Protein AF-A0A060BUV6-F1 (afdb_monomer)

Solvent-accessible surface area (backbone atoms only — not comparable to full-atom values): 4796 Å² total; per-residue (Å²): 108,71,52,47,77,74,67,74,34,68,64,64,47,46,72,76,42,60,27,38,48,95,94,38,84,32,68,66,57,33,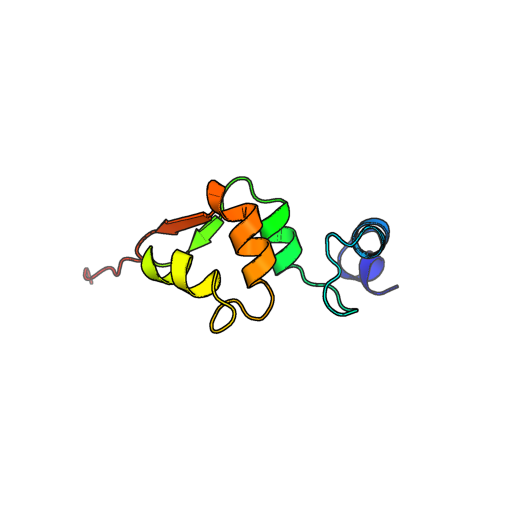50,64,72,70,46,85,63,44,78,34,68,22,55,67,53,47,56,44,33,43,30,78,91,61,19,82,81,42,11,67,60,44,55,72,46,43,92,36,50,41,37,48,71,73,82,82,86,87,81,129

Organism: NCBI:txid83427

Structure (mmCIF, N/CA/C/O backbone):
data_AF-A0A060BUV6-F1
#
_entry.id   AF-A0A060BUV6-F1
#
loop_
_atom_site.group_PDB
_atom_site.id
_atom_site.type_symbol
_atom_site.label_atom_id
_atom_site.label_alt_id
_atom_site.label_comp_id
_atom_site.label_asym_id
_atom_site.label_entity_id
_atom_site.label_seq_id
_atom_site.pdbx_PDB_ins_code
_atom_site.Cartn_x
_atom_site.Cartn_y
_atom_site.Cartn_z
_atom_site.occupancy
_atom_site.B_iso_or_equiv
_atom_site.auth_seq_id
_atom_site.auth_comp_id
_atom_site.auth_asym_id
_atom_site.auth_atom_id
_atom_site.pdbx_PDB_model_num
ATOM 1 N N . ASN A 1 1 ? 19.875 -13.120 -15.749 1.00 71.12 1 ASN A N 1
ATOM 2 C CA . ASN A 1 1 ? 19.320 -11.802 -15.353 1.00 71.12 1 ASN A CA 1
ATOM 3 C C . ASN A 1 1 ? 18.712 -11.990 -13.965 1.00 71.12 1 ASN A C 1
ATOM 5 O O . ASN A 1 1 ? 18.035 -12.988 -13.779 1.00 71.12 1 ASN A O 1
ATOM 9 N N . VAL A 1 2 ? 18.960 -11.113 -12.981 1.00 80.19 2 VAL A N 1
ATOM 10 C CA . VAL A 1 2 ? 18.678 -11.416 -11.549 1.00 80.19 2 VAL A CA 1
ATOM 11 C C . VAL A 1 2 ? 17.209 -11.784 -11.281 1.00 80.19 2 VAL A C 1
ATOM 13 O O . VAL A 1 2 ? 16.938 -12.634 -10.444 1.00 80.19 2 VAL A O 1
ATOM 16 N N . LEU A 1 3 ? 16.260 -11.185 -12.005 1.00 80.81 3 LEU A N 1
ATOM 17 C CA . LEU A 1 3 ? 14.822 -11.410 -11.807 1.00 80.81 3 LEU A CA 1
ATOM 18 C C . LEU A 1 3 ? 14.368 -12.862 -12.096 1.00 80.81 3 LEU A C 1
ATOM 20 O O . LEU A 1 3 ? 13.843 -13.494 -11.175 1.00 80.81 3 LEU A O 1
ATOM 24 N N . PRO A 1 4 ? 14.604 -13.429 -13.296 1.00 85.50 4 PRO A N 1
ATOM 25 C CA . PRO A 1 4 ? 14.330 -14.843 -13.551 1.00 85.50 4 PRO A CA 1
ATOM 26 C C . PRO A 1 4 ? 15.170 -15.792 -12.692 1.00 85.50 4 PRO A C 1
ATOM 28 O O . PRO A 1 4 ? 14.631 -16.748 -12.140 1.00 85.50 4 PRO A O 1
ATOM 31 N N . ASP A 1 5 ? 16.469 -15.512 -12.551 1.00 85.19 5 ASP A N 1
ATOM 32 C CA . ASP A 1 5 ? 17.423 -16.465 -11.969 1.00 85.19 5 ASP A CA 1
ATOM 33 C C . ASP A 1 5 ? 17.250 -16.617 -10.448 1.00 85.19 5 ASP A C 1
ATOM 35 O O . ASP A 1 5 ? 17.461 -17.700 -9.908 1.00 85.19 5 ASP A O 1
ATOM 39 N N . LEU A 1 6 ? 16.868 -15.540 -9.749 1.00 84.75 6 LEU A N 1
ATOM 40 C CA . LEU A 1 6 ? 16.735 -15.524 -8.287 1.00 84.75 6 LEU A CA 1
ATOM 41 C C . LEU A 1 6 ? 15.280 -15.623 -7.815 1.00 84.75 6 LEU A C 1
ATOM 43 O O . LEU A 1 6 ? 15.014 -16.243 -6.789 1.00 84.75 6 LEU A O 1
ATOM 47 N N . PHE A 1 7 ? 14.343 -15.003 -8.538 1.00 83.81 7 PHE A N 1
ATOM 48 C CA . PHE A 1 7 ? 12.950 -14.870 -8.097 1.00 83.81 7 PHE A CA 1
ATOM 49 C C . PHE A 1 7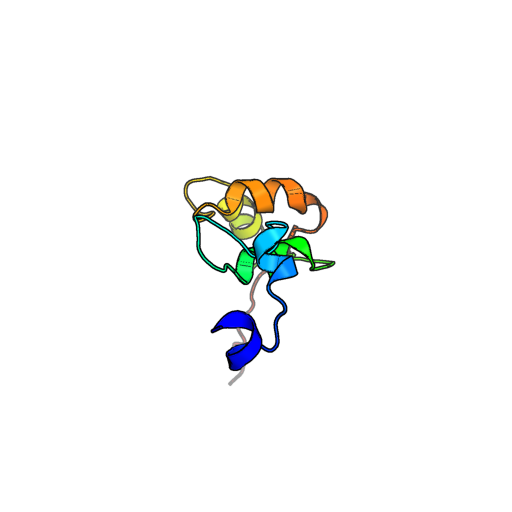 ? 11.955 -15.658 -8.956 1.00 83.81 7 PHE A C 1
ATOM 51 O O . PHE A 1 7 ? 10.755 -15.592 -8.693 1.00 83.81 7 PHE A O 1
ATOM 58 N N . GLY A 1 8 ? 12.416 -16.376 -9.991 1.00 84.25 8 GLY A N 1
ATOM 59 C CA . GLY A 1 8 ? 11.537 -17.099 -10.917 1.00 84.25 8 GLY A CA 1
ATOM 60 C C . GLY A 1 8 ? 10.550 -16.182 -11.645 1.00 84.25 8 GLY A C 1
ATOM 61 O O . GLY A 1 8 ? 9.488 -16.626 -12.076 1.00 84.25 8 GLY A O 1
ATOM 62 N N . MET A 1 9 ? 10.871 -14.888 -11.732 1.00 83.75 9 MET A N 1
ATOM 63 C CA . MET A 1 9 ? 9.972 -13.853 -12.221 1.00 83.75 9 MET A CA 1
ATOM 64 C C . MET A 1 9 ? 10.394 -13.390 -13.611 1.00 83.75 9 MET A C 1
ATOM 66 O O . MET A 1 9 ? 11.521 -12.939 -13.813 1.00 83.75 9 MET A O 1
ATOM 70 N N . ASP A 1 10 ? 9.461 -13.455 -14.554 1.00 84.25 10 ASP A N 1
ATOM 71 C CA . ASP A 1 10 ? 9.654 -12.940 -15.906 1.00 84.25 10 ASP A CA 1
ATOM 72 C C . ASP A 1 10 ? 9.820 -11.405 -15.920 1.00 84.25 10 ASP A C 1
ATOM 74 O O . ASP A 1 10 ? 9.201 -10.686 -15.126 1.00 84.25 10 ASP A O 1
ATOM 78 N N . THR A 1 11 ? 10.643 -10.888 -16.838 1.00 85.75 11 THR A N 1
ATOM 79 C CA . THR A 1 11 ? 10.959 -9.452 -16.937 1.00 85.75 11 THR A CA 1
ATOM 80 C C . THR A 1 11 ? 9.764 -8.622 -17.387 1.00 85.75 11 THR A C 1
ATOM 82 O O . THR A 1 11 ? 9.682 -7.448 -17.033 1.00 85.75 11 THR A O 1
ATOM 85 N N . ASN A 1 12 ? 8.777 -9.240 -18.040 1.00 88.12 12 ASN A N 1
ATOM 86 C CA . ASN A 1 12 ? 7.551 -8.580 -18.490 1.00 88.12 12 ASN A CA 1
ATOM 87 C C . ASN A 1 12 ? 6.852 -7.768 -17.385 1.00 88.12 12 ASN A C 1
ATOM 89 O O . ASN A 1 12 ? 6.361 -6.674 -17.640 1.00 88.12 12 ASN A O 1
ATOM 93 N N . ARG A 1 13 ? 6.865 -8.251 -16.136 1.00 85.94 13 ARG A N 1
ATOM 94 C CA . ARG A 1 13 ? 6.233 -7.569 -14.986 1.00 85.94 13 ARG A CA 1
ATOM 95 C C . ARG A 1 13 ? 7.021 -6.370 -14.465 1.00 85.94 13 ARG A C 1
ATOM 97 O O . ARG A 1 13 ? 6.498 -5.527 -13.731 1.00 85.94 13 ARG A O 1
ATOM 104 N N . TYR A 1 14 ? 8.315 -6.339 -14.757 1.00 88.62 14 TYR A N 1
ATOM 105 C CA . TYR A 1 14 ? 9.150 -5.171 -14.525 1.00 88.62 14 TYR A CA 1
ATOM 106 C C . TYR A 1 14 ? 8.928 -4.145 -15.642 1.00 88.62 14 TYR A C 1
ATOM 108 O O . TYR A 1 14 ? 8.769 -2.953 -15.368 1.00 88.62 14 TYR A O 1
ATOM 116 N N . ASP A 1 15 ? 8.845 -4.618 -16.884 1.00 89.00 15 ASP A N 1
ATOM 117 C CA . ASP A 1 15 ? 8.707 -3.784 -18.076 1.00 89.00 15 ASP A CA 1
ATOM 118 C C . ASP A 1 15 ? 7.327 -3.115 -18.178 1.00 89.00 15 ASP A C 1
ATOM 120 O O . ASP A 1 15 ? 7.255 -1.916 -18.462 1.00 89.00 15 ASP A O 1
ATOM 124 N N . ASP A 1 16 ? 6.247 -3.830 -17.835 1.00 88.75 16 ASP A N 1
ATOM 125 C CA . ASP A 1 16 ? 4.874 -3.295 -17.766 1.00 88.75 16 ASP A CA 1
ATOM 126 C C . ASP A 1 16 ? 4.664 -2.293 -16.613 1.00 88.75 16 ASP A C 1
ATOM 128 O O . ASP A 1 16 ? 3.639 -1.617 -16.519 1.00 88.75 16 ASP A O 1
ATOM 132 N N . GLY A 1 17 ? 5.668 -2.151 -15.744 1.00 87.75 17 GLY A N 1
ATOM 133 C CA . GLY A 1 17 ? 5.668 -1.209 -14.640 1.00 87.75 17 GLY A CA 1
ATOM 134 C C . GLY A 1 17 ? 5.022 -1.732 -13.362 1.00 87.75 17 GLY A C 1
ATOM 135 O O . GLY A 1 17 ? 5.065 -1.021 -12.360 1.00 87.75 17 GLY A O 1
ATOM 136 N N . THR A 1 18 ? 4.475 -2.946 -13.329 1.00 88.00 18 THR A N 1
ATOM 137 C CA . THR A 1 18 ? 3.761 -3.476 -12.161 1.00 88.00 18 THR A CA 1
ATOM 138 C C . THR A 1 18 ? 4.670 -3.565 -10.943 1.00 88.00 18 THR A C 1
ATOM 140 O O . THR A 1 18 ? 4.355 -3.000 -9.894 1.00 88.00 18 THR A O 1
ATOM 143 N N . VAL A 1 19 ? 5.838 -4.202 -11.088 1.00 91.75 19 VAL A N 1
ATOM 144 C CA . VAL A 1 19 ? 6.813 -4.323 -9.988 1.00 91.75 19 VAL A CA 1
ATOM 145 C C . VAL A 1 19 ? 7.903 -3.264 -10.032 1.00 91.75 19 VAL A C 1
ATOM 147 O O . VAL A 1 19 ? 8.686 -3.157 -9.094 1.00 91.75 19 VAL A O 1
ATOM 150 N N . ARG A 1 20 ? 7.964 -2.457 -11.095 1.00 92.00 20 ARG A N 1
ATOM 151 C CA . ARG A 1 20 ? 8.960 -1.391 -11.217 1.00 92.00 20 ARG A CA 1
ATOM 152 C C . ARG A 1 20 ? 8.543 -0.155 -10.428 1.00 92.00 20 ARG A C 1
ATOM 154 O O . ARG A 1 20 ? 7.427 0.356 -10.557 1.00 92.00 20 ARG A O 1
ATOM 161 N N . PHE A 1 21 ? 9.471 0.362 -9.639 1.00 93.25 21 PHE A N 1
ATOM 162 C CA . PHE A 1 21 ? 9.321 1.606 -8.898 1.00 93.25 21 PHE A CA 1
ATOM 163 C C . PHE A 1 21 ? 10.687 2.285 -8.788 1.00 93.25 21 PHE A C 1
ATOM 165 O O . PHE A 1 21 ? 11.638 1.676 -8.309 1.00 93.25 21 PHE A O 1
ATOM 172 N N . ASN A 1 22 ? 10.800 3.525 -9.275 1.00 91.06 22 ASN A N 1
ATOM 173 C CA . ASN A 1 22 ? 12.047 4.305 -9.282 1.00 91.06 22 ASN A CA 1
ATOM 174 C C . ASN A 1 22 ? 13.265 3.558 -9.866 1.00 91.06 22 ASN A C 1
ATOM 176 O O . ASN A 1 22 ? 14.362 3.622 -9.321 1.00 91.06 22 ASN A O 1
ATOM 180 N N . GLY A 1 23 ? 13.070 2.824 -10.968 1.00 90.06 23 GLY A N 1
ATOM 181 C CA . GLY A 1 23 ? 14.148 2.081 -11.638 1.00 90.06 23 GLY A CA 1
ATOM 182 C C . GLY A 1 23 ? 14.613 0.815 -10.908 1.00 90.06 23 GLY A C 1
ATOM 183 O O . GLY A 1 23 ? 15.624 0.238 -11.295 1.00 90.06 23 GLY A O 1
ATOM 184 N N . ALA A 1 24 ? 13.883 0.378 -9.879 1.00 90.88 24 ALA A N 1
ATOM 185 C CA . ALA A 1 24 ? 14.146 -0.845 -9.133 1.00 90.88 24 ALA A CA 1
ATOM 186 C C . ALA A 1 24 ? 12.890 -1.722 -9.025 1.00 90.88 24 ALA A C 1
ATOM 188 O O . ALA A 1 24 ? 11.773 -1.300 -9.337 1.00 90.88 24 ALA A O 1
ATOM 189 N N . VAL A 1 25 ? 13.085 -2.964 -8.585 1.00 91.88 25 VAL A N 1
ATOM 190 C CA . VAL A 1 25 ? 11.998 -3.896 -8.264 1.00 91.88 25 VAL A CA 1
ATOM 191 C C . VAL A 1 25 ? 11.456 -3.561 -6.877 1.00 91.88 25 VAL A C 1
ATOM 193 O O . VAL A 1 25 ? 12.216 -3.435 -5.920 1.00 91.88 25 VAL A O 1
ATOM 196 N N . ASN A 1 26 ? 10.137 -3.442 -6.757 1.00 94.69 26 ASN A N 1
ATOM 197 C CA . ASN A 1 26 ? 9.434 -3.186 -5.509 1.00 94.69 26 ASN A CA 1
ATOM 198 C C . ASN A 1 26 ? 8.301 -4.205 -5.330 1.00 94.69 26 ASN A C 1
ATOM 200 O O . ASN A 1 26 ? 7.206 -4.068 -5.882 1.00 94.69 26 ASN A O 1
ATOM 204 N N . PHE A 1 27 ? 8.571 -5.231 -4.524 1.00 93.12 27 PHE A N 1
ATOM 205 C CA . PHE A 1 27 ? 7.602 -6.284 -4.224 1.00 93.12 27 PHE A CA 1
ATOM 206 C C . PHE A 1 27 ? 6.429 -5.800 -3.367 1.00 93.12 27 PHE A C 1
ATOM 208 O O . PHE A 1 27 ? 5.333 -6.331 -3.504 1.00 93.12 27 PHE A O 1
ATOM 215 N N . MET A 1 28 ? 6.615 -4.768 -2.536 1.00 95.81 28 MET A N 1
ATOM 216 C CA . MET A 1 28 ? 5.519 -4.202 -1.745 1.00 95.81 28 MET A CA 1
ATOM 217 C C . MET A 1 28 ? 4.473 -3.551 -2.654 1.00 95.81 28 MET A C 1
ATOM 219 O O . MET A 1 28 ? 3.283 -3.813 -2.507 1.00 95.81 28 MET A O 1
ATOM 223 N N . LYS A 1 29 ? 4.908 -2.772 -3.654 1.00 96.06 29 LYS A N 1
ATOM 224 C CA . LYS A 1 29 ? 4.019 -2.227 -4.692 1.00 96.06 29 LYS A CA 1
ATOM 225 C C . LYS A 1 29 ? 3.251 -3.346 -5.397 1.00 96.06 29 LYS A C 1
ATOM 227 O O . LYS A 1 29 ? 2.040 -3.240 -5.562 1.00 96.06 29 LYS A O 1
ATOM 232 N N . ALA A 1 30 ? 3.950 -4.411 -5.788 1.00 94.56 30 ALA A N 1
ATOM 233 C CA . ALA A 1 30 ? 3.332 -5.565 -6.431 1.00 94.56 30 ALA A CA 1
ATOM 234 C C . ALA A 1 30 ? 2.260 -6.206 -5.533 1.00 94.56 30 ALA A C 1
ATOM 236 O O . ALA A 1 30 ? 1.141 -6.430 -5.983 1.00 94.56 30 ALA A O 1
ATOM 237 N N . GLY A 1 31 ? 2.578 -6.437 -4.255 1.00 95.50 31 GLY A N 1
ATOM 238 C CA . GLY A 1 31 ? 1.643 -6.976 -3.269 1.00 95.50 31 GLY A CA 1
ATOM 239 C C . GLY A 1 31 ? 0.413 -6.089 -3.081 1.00 95.50 31 GLY A C 1
ATOM 240 O O . GLY A 1 31 ? -0.706 -6.590 -3.094 1.00 95.50 31 GLY A O 1
ATOM 241 N N . ILE A 1 32 ? 0.602 -4.769 -2.999 1.00 97.06 32 ILE A N 1
ATOM 242 C CA . ILE A 1 32 ? -0.500 -3.801 -2.930 1.00 97.06 32 ILE A CA 1
ATOM 243 C C . ILE A 1 32 ? -1.389 -3.902 -4.173 1.00 97.06 32 ILE A C 1
ATOM 245 O O . ILE A 1 32 ? -2.603 -3.938 -4.033 1.00 97.06 32 ILE A O 1
ATOM 249 N N . LEU A 1 33 ? -0.826 -3.977 -5.381 1.00 95.50 33 LEU A N 1
ATOM 250 C CA . LEU A 1 33 ? -1.618 -4.030 -6.615 1.00 95.50 33 LEU A CA 1
ATOM 251 C C . LEU A 1 33 ? -2.391 -5.348 -6.763 1.00 95.50 33 LEU A C 1
ATOM 253 O O . LEU A 1 33 ? -3.567 -5.315 -7.110 1.00 95.50 33 LEU A O 1
ATOM 257 N N . TYR A 1 34 ? -1.776 -6.489 -6.446 1.00 94.75 34 TYR A N 1
ATOM 258 C CA . TYR A 1 34 ? -2.380 -7.806 -6.682 1.00 94.75 34 TYR A CA 1
ATOM 259 C C . TYR A 1 34 ? -3.257 -8.341 -5.548 1.00 94.75 34 TYR A C 1
ATOM 261 O O . TYR A 1 34 ? -4.059 -9.235 -5.795 1.00 94.75 34 TYR A O 1
ATOM 269 N N . ALA A 1 35 ? -3.115 -7.848 -4.316 1.00 97.19 35 ALA A N 1
ATOM 270 C CA . ALA A 1 35 ? -3.917 -8.352 -3.207 1.00 97.19 35 ALA A CA 1
ATOM 271 C C . ALA A 1 35 ? -5.411 -8.037 -3.390 1.00 97.19 35 ALA A C 1
ATOM 273 O O . ALA A 1 35 ? -5.766 -6.945 -3.838 1.00 97.19 35 ALA A O 1
ATOM 274 N N . ASP A 1 36 ? -6.281 -8.949 -2.950 1.00 98.12 36 ASP A N 1
ATOM 275 C CA . ASP A 1 36 ? -7.726 -8.697 -2.835 1.00 98.12 36 ASP A CA 1
ATOM 276 C C . ASP A 1 36 ? -8.052 -7.784 -1.643 1.00 98.12 36 ASP A C 1
ATOM 278 O O . ASP A 1 36 ? -9.018 -7.019 -1.667 1.00 98.12 36 ASP A O 1
ATOM 282 N N . ARG A 1 37 ? -7.243 -7.869 -0.578 1.00 98.06 37 ARG A N 1
ATOM 283 C CA . ARG A 1 37 ? -7.348 -7.087 0.662 1.00 98.06 37 ARG A CA 1
ATOM 284 C C . ARG A 1 37 ? -5.970 -6.745 1.205 1.00 98.06 37 ARG A C 1
ATOM 286 O O . ARG A 1 37 ? -5.062 -7.570 1.169 1.00 98.06 37 ARG A O 1
ATOM 293 N N . ILE A 1 38 ? -5.839 -5.542 1.752 1.00 98.19 38 ILE A N 1
ATOM 294 C CA . ILE A 1 38 ? -4.622 -5.049 2.394 1.00 98.19 38 ILE A CA 1
ATOM 295 C C . ILE A 1 38 ? -4.970 -4.721 3.841 1.00 98.19 38 ILE A C 1
ATOM 297 O O . ILE A 1 38 ? -5.816 -3.864 4.090 1.00 98.19 38 ILE A O 1
ATOM 301 N N . ASN A 1 39 ? -4.302 -5.383 4.783 1.00 97.31 39 ASN A N 1
ATOM 302 C CA . ASN A 1 39 ? -4.502 -5.155 6.209 1.00 97.31 39 ASN A CA 1
ATOM 303 C C . ASN A 1 39 ? -3.280 -4.476 6.824 1.00 97.31 39 ASN A C 1
ATOM 305 O O . ASN A 1 39 ? -2.142 -4.830 6.517 1.00 97.31 39 ASN A O 1
ATOM 309 N N . THR A 1 40 ? -3.522 -3.525 7.716 1.00 96.62 40 THR A N 1
ATOM 310 C CA . THR A 1 40 ? -2.488 -2.846 8.499 1.00 96.62 40 THR A CA 1
ATOM 311 C C . THR A 1 40 ? -2.748 -3.018 9.994 1.00 96.62 40 THR A C 1
ATOM 313 O O . THR A 1 40 ? -3.823 -3.458 10.387 1.00 96.62 40 THR A O 1
ATOM 316 N N . VAL A 1 41 ? -1.772 -2.675 10.835 1.00 95.94 41 VAL A N 1
ATOM 317 C CA . VAL A 1 41 ? -1.807 -2.927 12.291 1.00 95.94 41 VAL A CA 1
ATOM 318 C C . VAL A 1 41 ? -2.763 -2.030 13.086 1.00 95.94 41 VAL A C 1
ATOM 320 O O . VAL A 1 41 ? -2.956 -2.232 14.287 1.00 95.94 41 VAL A O 1
ATOM 323 N N . SER A 1 42 ? -3.337 -1.006 12.452 1.00 97.06 42 SER A N 1
ATOM 324 C CA . SER A 1 42 ? -4.355 -0.156 13.064 1.00 97.06 42 SER A CA 1
ATOM 325 C C . SER A 1 42 ? -5.126 0.644 12.007 1.00 97.06 42 SER A C 1
ATOM 327 O O . SER A 1 42 ? -4.589 0.941 10.934 1.00 97.06 42 SER A O 1
ATOM 329 N N . PRO A 1 43 ? -6.375 1.056 12.297 1.00 97.25 43 PRO A N 1
ATOM 330 C CA . PRO A 1 43 ? -7.116 1.962 11.422 1.00 97.25 43 PRO A CA 1
ATOM 331 C C . PRO A 1 43 ? -6.375 3.279 11.162 1.00 97.25 43 PRO A C 1
ATOM 333 O O . PRO A 1 43 ? -6.342 3.738 10.025 1.00 97.25 43 PRO A O 1
ATOM 336 N N . SER A 1 44 ? -5.724 3.860 12.179 1.00 97.31 44 SER A N 1
ATOM 337 C CA . SER A 1 44 ? -4.948 5.096 12.002 1.00 97.31 44 SER A CA 1
ATOM 338 C C . SER A 1 44 ? -3.781 4.885 11.042 1.00 97.31 44 SER A C 1
ATOM 340 O O . SER A 1 44 ? -3.610 5.666 10.111 1.00 97.31 44 SER A O 1
ATOM 342 N N . TYR A 1 45 ? -3.065 3.765 11.169 1.00 97.69 45 TYR A N 1
ATOM 343 C CA . TYR A 1 45 ? -1.927 3.464 10.314 1.00 97.69 45 TYR A CA 1
ATOM 344 C C . TYR A 1 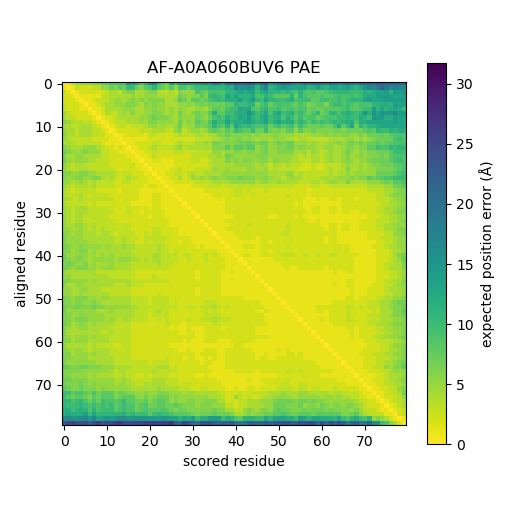45 ? -2.352 3.250 8.858 1.00 97.69 45 TYR A C 1
ATOM 346 O O . TYR A 1 45 ? -1.666 3.704 7.946 1.00 97.69 45 TYR A O 1
ATOM 354 N N . ALA A 1 46 ? -3.528 2.654 8.613 1.00 97.81 46 ALA A N 1
ATOM 355 C CA . ALA A 1 46 ? -4.103 2.579 7.266 1.00 97.81 46 ALA A CA 1
ATOM 356 C C . ALA A 1 46 ? -4.329 3.969 6.637 1.00 97.81 46 ALA A C 1
ATOM 358 O O . ALA A 1 46 ? -4.181 4.123 5.424 1.00 97.81 46 ALA A O 1
ATOM 359 N N . HIS A 1 47 ? -4.667 4.988 7.431 1.00 97.69 47 HIS A N 1
ATOM 360 C CA . HIS A 1 47 ? -4.787 6.369 6.956 1.00 97.69 47 HIS A CA 1
ATOM 361 C C . HIS A 1 47 ? -3.426 7.058 6.803 1.00 97.69 47 HIS A C 1
ATOM 363 O O . HIS A 1 47 ? -3.196 7.745 5.811 1.00 97.69 47 HIS A O 1
ATOM 369 N N . GLU A 1 48 ? -2.510 6.852 7.748 1.00 98.44 48 GLU A N 1
ATOM 370 C CA . GLU A 1 48 ? -1.187 7.480 7.766 1.00 98.44 48 GLU A CA 1
ATOM 371 C C . GLU A 1 48 ? -0.375 7.115 6.518 1.00 98.44 48 GLU A C 1
ATOM 373 O O . GLU A 1 48 ? 0.116 8.011 5.828 1.00 98.44 48 GLU A O 1
ATOM 378 N N . ILE A 1 49 ? -0.304 5.827 6.151 1.00 98.31 49 ILE A N 1
ATOM 379 C CA . ILE A 1 49 ? 0.480 5.359 4.990 1.00 98.31 49 ILE A CA 1
ATOM 380 C C . ILE A 1 49 ? -0.067 5.838 3.640 1.00 98.31 49 ILE A C 1
ATOM 382 O O . ILE A 1 49 ? 0.617 5.760 2.623 1.00 98.31 49 ILE A O 1
ATOM 386 N N . GLN A 1 50 ? -1.291 6.368 3.612 1.00 98.31 50 GLN A N 1
ATOM 387 C CA . GLN A 1 50 ? -1.849 7.030 2.435 1.00 98.31 50 GLN A CA 1
ATOM 388 C C . GLN A 1 50 ? -1.380 8.483 2.301 1.00 98.31 50 GLN A C 1
ATOM 390 O O . GLN A 1 50 ? -1.798 9.163 1.367 1.00 98.31 50 GLN A O 1
ATOM 395 N N . THR A 1 51 ? -0.535 8.986 3.200 1.00 98.12 51 THR A N 1
ATOM 396 C CA . THR A 1 51 ? 0.054 10.328 3.121 1.00 98.12 51 THR A CA 1
ATOM 397 C C . THR A 1 51 ? 1.512 10.263 2.652 1.00 98.12 51 THR A C 1
ATOM 399 O O . THR A 1 51 ? 2.203 9.284 2.944 1.00 98.12 51 THR A O 1
ATOM 402 N N . PRO A 1 52 ? 2.038 11.310 1.988 1.00 97.69 52 PRO A N 1
ATOM 403 C CA . PRO A 1 52 ? 3.446 11.347 1.583 1.00 97.69 52 PRO A CA 1
ATOM 404 C C . PRO A 1 52 ? 4.438 11.203 2.748 1.00 97.69 52 PRO A C 1
ATOM 406 O O . PRO A 1 52 ? 5.535 10.690 2.553 1.00 97.69 52 PRO A O 1
ATOM 409 N N . ALA A 1 53 ? 4.053 11.632 3.956 1.00 97.94 53 ALA A N 1
ATOM 410 C CA . ALA A 1 53 ? 4.909 11.597 5.141 1.00 97.94 53 ALA A CA 1
ATOM 411 C C . ALA A 1 53 ? 5.206 10.170 5.634 1.00 97.94 53 ALA A C 1
ATOM 413 O O . ALA A 1 53 ? 6.306 9.916 6.116 1.00 97.94 53 ALA A O 1
ATOM 414 N N . PHE A 1 54 ? 4.251 9.244 5.495 1.00 97.31 54 PHE A N 1
ATOM 415 C CA . PHE A 1 54 ? 4.375 7.877 6.023 1.00 97.31 54 PHE A CA 1
ATOM 416 C C . PHE A 1 54 ? 4.302 6.784 4.949 1.00 97.31 54 PHE A C 1
ATOM 418 O O . PHE A 1 54 ? 4.636 5.636 5.224 1.00 97.31 54 PHE A O 1
ATOM 425 N N . GLY A 1 55 ? 3.879 7.107 3.724 1.00 95.44 55 GLY A N 1
ATOM 426 C CA . GLY A 1 55 ? 3.696 6.124 2.654 1.00 95.44 55 GLY A CA 1
ATOM 427 C C . GLY A 1 55 ? 4.968 5.720 1.913 1.00 95.44 55 GLY A C 1
ATOM 428 O O . GLY A 1 55 ? 4.898 4.870 1.029 1.00 95.44 55 GLY A O 1
ATOM 429 N N . CYS A 1 56 ? 6.124 6.318 2.224 1.00 95.81 56 CYS A N 1
ATOM 430 C CA . CYS A 1 56 ? 7.426 5.974 1.631 1.00 95.81 56 CYS A CA 1
ATOM 431 C C . CYS A 1 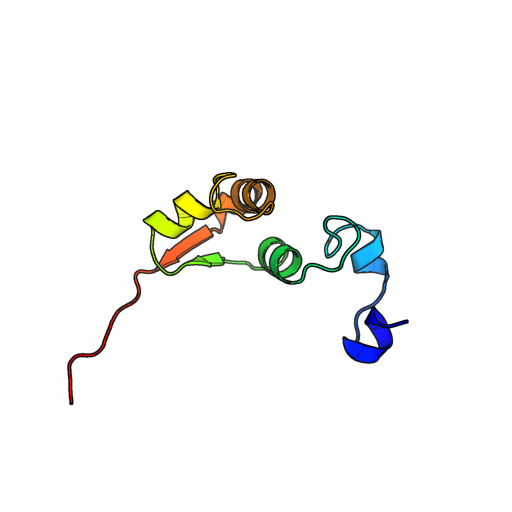56 ? 7.416 5.933 0.084 1.00 95.81 56 CYS A C 1
ATOM 433 O O . CYS A 1 56 ? 8.026 5.062 -0.536 1.00 95.81 56 CYS A O 1
ATOM 435 N N . GLY A 1 57 ? 6.679 6.856 -0.546 1.00 96.00 57 GLY A N 1
ATOM 436 C 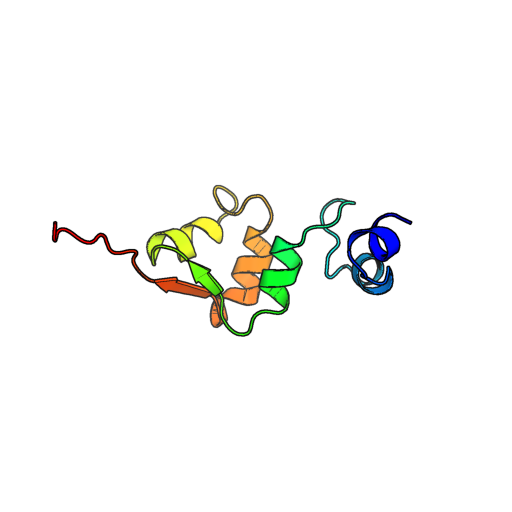CA . GLY A 1 57 ? 6.497 6.938 -2.002 1.00 96.00 57 GLY A CA 1
ATOM 437 C C . GLY A 1 57 ? 5.421 6.010 -2.585 1.00 96.00 57 GLY A C 1
ATOM 438 O O . GLY A 1 57 ? 5.085 6.127 -3.763 1.00 96.00 57 GLY A O 1
ATOM 439 N N . LEU A 1 58 ? 4.844 5.112 -1.784 1.00 97.50 58 LEU A N 1
ATOM 440 C CA . LEU A 1 58 ? 3.719 4.254 -2.170 1.00 97.50 58 LEU A CA 1
ATOM 441 C C . LEU A 1 58 ? 2.357 4.875 -1.842 1.00 97.50 58 LEU A C 1
ATOM 443 O O . LEU A 1 58 ? 1.332 4.282 -2.170 1.00 97.50 58 LEU A O 1
ATOM 447 N N . ASP A 1 59 ? 2.321 6.067 -1.247 1.00 98.06 59 ASP A N 1
ATOM 448 C CA . ASP A 1 59 ? 1.101 6.756 -0.816 1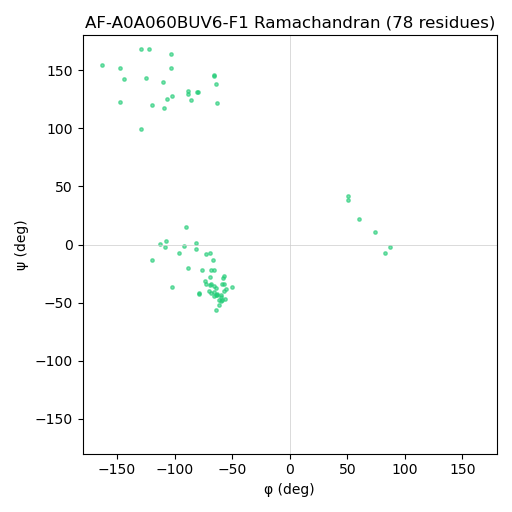.00 98.06 59 ASP A CA 1
ATOM 449 C C . ASP A 1 59 ? 0.088 6.927 -1.959 1.00 98.06 59 ASP A C 1
ATOM 451 O O . ASP A 1 59 ? -1.109 6.722 -1.767 1.00 98.06 59 ASP A O 1
ATOM 455 N N . ASN A 1 60 ? 0.559 7.218 -3.176 1.00 97.00 60 ASN A N 1
ATOM 456 C CA . ASN A 1 60 ? -0.292 7.277 -4.366 1.00 97.00 60 ASN A CA 1
ATOM 457 C C . ASN A 1 60 ? -0.955 5.929 -4.676 1.00 97.00 60 ASN A C 1
ATOM 459 O O . ASN A 1 60 ? -2.166 5.874 -4.878 1.00 97.00 60 ASN A O 1
ATOM 463 N N . ILE A 1 61 ? -0.176 4.844 -4.675 1.00 97.19 61 ILE A N 1
ATOM 464 C CA . ILE A 1 61 ? -0.680 3.492 -4.952 1.00 97.19 61 ILE A CA 1
ATOM 465 C C . ILE A 1 61 ? -1.650 3.057 -3.846 1.00 97.19 61 ILE A C 1
ATOM 467 O O . ILE A 1 61 ? -2.718 2.527 -4.133 1.00 97.19 61 ILE A O 1
ATOM 471 N N . LEU A 1 62 ? -1.336 3.359 -2.586 1.00 98.19 62 LEU A N 1
ATOM 472 C CA . LEU A 1 62 ? -2.205 3.072 -1.444 1.00 98.19 62 LEU A CA 1
ATOM 473 C C . LEU A 1 62 ? -3.533 3.846 -1.513 1.00 98.19 62 LEU A C 1
ATOM 475 O O . LEU A 1 62 ? -4.575 3.282 -1.192 1.00 98.19 62 LEU A O 1
ATOM 479 N N . ARG A 1 63 ? -3.534 5.102 -1.989 1.00 97.94 63 ARG A N 1
ATOM 480 C CA . ARG A 1 63 ? -4.769 5.879 -2.233 1.00 97.94 63 ARG A CA 1
ATOM 481 C C . ARG A 1 63 ? -5.592 5.350 -3.410 1.00 97.94 63 ARG A C 1
ATOM 483 O O . ARG A 1 63 ? -6.824 5.431 -3.364 1.00 97.94 63 ARG A O 1
ATOM 490 N N . MET A 1 64 ? -4.935 4.843 -4.457 1.00 97.56 64 MET A N 1
ATOM 491 C CA . MET A 1 64 ? -5.601 4.178 -5.586 1.00 97.56 64 MET A CA 1
ATOM 492 C C . MET A 1 64 ? -6.302 2.899 -5.118 1.00 97.56 64 MET A C 1
ATOM 494 O O . MET A 1 64 ? -7.469 2.683 -5.428 1.00 97.56 64 MET A O 1
ATOM 498 N N . GLU A 1 65 ? -5.628 2.125 -4.272 1.00 97.69 65 GLU A N 1
ATOM 499 C CA . GLU A 1 65 ? -6.113 0.859 -3.722 1.00 97.69 65 GLU A CA 1
ATOM 500 C C . GLU A 1 65 ? -6.884 1.010 -2.396 1.00 97.69 65 GLU A C 1
ATOM 502 O O . GLU A 1 65 ? -7.136 0.032 -1.688 1.00 97.69 65 GLU A O 1
ATOM 507 N N . ARG A 1 66 ? -7.312 2.226 -2.031 1.00 97.50 66 ARG A N 1
ATOM 508 C CA . ARG A 1 66 ? -7.948 2.488 -0.726 1.00 97.50 66 ARG A CA 1
ATOM 509 C C . ARG A 1 66 ? -9.193 1.636 -0.459 1.00 97.50 66 ARG A C 1
ATOM 511 O O . ARG A 1 66 ? -9.514 1.374 0.692 1.00 97.50 66 ARG A O 1
ATOM 518 N N . GLY A 1 67 ? -9.891 1.199 -1.512 1.00 97.81 67 GLY A N 1
ATOM 519 C CA . GLY A 1 67 ? -11.101 0.376 -1.401 1.00 97.81 67 GLY A CA 1
ATOM 520 C C . GLY A 1 67 ? -10.850 -1.014 -0.810 1.00 97.81 67 GLY A C 1
ATOM 521 O O . GLY A 1 67 ? -11.768 -1.615 -0.252 1.00 97.81 67 G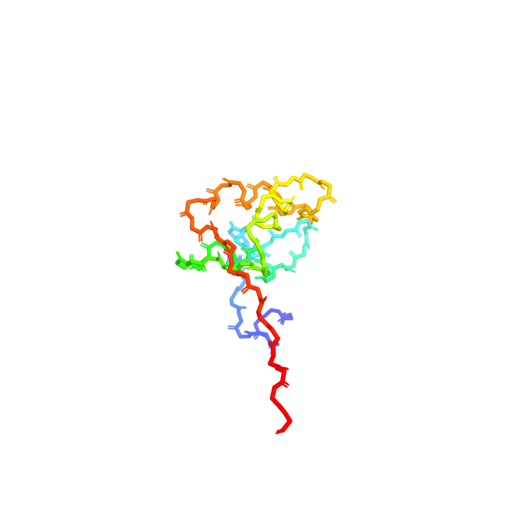LY A O 1
ATOM 522 N N . LYS A 1 68 ? -9.610 -1.508 -0.886 1.00 97.88 68 LYS A N 1
ATOM 523 C CA . LYS A 1 68 ? -9.205 -2.790 -0.303 1.00 97.88 68 LYS A CA 1
ATOM 524 C C . LYS A 1 68 ? -8.314 -2.659 0.934 1.00 97.88 68 LYS A C 1
ATOM 526 O O . LYS A 1 68 ? -7.979 -3.682 1.527 1.00 97.88 68 LYS A O 1
ATOM 531 N N . LEU A 1 69 ? -7.959 -1.436 1.330 1.00 98.44 69 LEU A N 1
ATOM 532 C CA . LEU A 1 69 ? -7.102 -1.140 2.475 1.00 98.44 69 LEU A CA 1
ATOM 533 C C . LEU A 1 69 ? -7.920 -1.011 3.764 1.00 98.44 69 LEU A C 1
ATOM 535 O O . LEU A 1 69 ? -8.917 -0.295 3.820 1.00 98.44 69 LEU A O 1
ATOM 539 N N . SER A 1 70 ? -7.510 -1.705 4.819 1.00 98.19 70 SER A N 1
ATOM 540 C CA . SER A 1 70 ? -8.166 -1.674 6.127 1.00 98.19 70 SER A CA 1
ATOM 541 C C . SER A 1 70 ? -7.149 -1.852 7.251 1.00 98.19 70 SER A C 1
ATOM 543 O O . SER A 1 70 ? -6.106 -2.470 7.069 1.00 98.19 70 SER A O 1
ATOM 545 N N . GLY A 1 71 ? -7.442 -1.297 8.423 1.00 97.56 71 GLY A N 1
ATOM 546 C CA . GLY A 1 71 ? -6.630 -1.500 9.619 1.00 97.56 71 GLY A CA 1
ATOM 547 C C . GLY A 1 71 ? -7.282 -2.505 10.559 1.00 97.56 71 GLY A C 1
ATOM 548 O O . GLY A 1 71 ? -8.441 -2.331 10.929 1.00 97.56 71 GLY A O 1
ATOM 549 N N . ILE A 1 72 ? -6.535 -3.527 10.965 1.00 96.38 72 ILE A N 1
ATOM 550 C CA . ILE A 1 72 ? -6.917 -4.501 11.987 1.00 96.38 72 ILE A CA 1
ATOM 551 C C . ILE A 1 72 ? -6.051 -4.222 13.208 1.00 96.38 72 ILE A C 1
ATOM 553 O O . ILE A 1 72 ? -4.829 -4.309 13.138 1.00 96.38 72 ILE A O 1
ATOM 557 N N . LEU A 1 73 ? -6.687 -3.857 14.320 1.00 95.44 73 LEU A N 1
ATOM 558 C CA . LEU A 1 73 ? -5.977 -3.527 15.548 1.00 95.44 73 LEU A CA 1
ATOM 559 C C . LEU A 1 73 ? -5.220 -4.754 16.071 1.00 95.44 73 LEU A C 1
ATOM 561 O O . LEU A 1 73 ? -5.831 -5.784 16.361 1.00 95.44 73 LEU A O 1
ATOM 565 N N . ASN A 1 74 ? -3.903 -4.626 16.220 1.00 92.12 74 ASN A N 1
ATOM 566 C CA . ASN A 1 74 ? -3.101 -5.662 16.861 1.00 92.12 74 ASN A CA 1
ATOM 567 C C . ASN A 1 74 ? -3.497 -5.825 18.336 1.00 92.12 74 ASN A C 1
ATOM 569 O O . ASN A 1 74 ? -3.677 -4.846 19.059 1.00 92.12 74 ASN A O 1
ATOM 573 N N . GLY A 1 75 ? -3.585 -7.076 18.784 1.00 91.19 75 GLY A N 1
ATOM 574 C CA . GLY A 1 75 ? -3.742 -7.429 20.192 1.00 91.19 75 GLY A CA 1
ATOM 575 C C . GLY A 1 75 ? -2.435 -7.931 20.797 1.00 91.19 75 GLY A C 1
ATOM 576 O O . GLY A 1 75 ? -1.513 -8.319 20.079 1.00 91.19 75 GLY A O 1
ATOM 577 N N . ILE A 1 76 ? -2.382 -7.960 22.125 1.00 92.31 76 ILE A N 1
ATOM 578 C CA . ILE A 1 76 ? -1.350 -8.661 22.891 1.00 92.31 76 ILE A CA 1
ATOM 579 C C . ILE A 1 76 ? -2.026 -9.632 23.857 1.00 92.31 76 ILE A C 1
ATOM 581 O O . ILE A 1 76 ? -3.110 -9.342 24.369 1.00 92.31 76 ILE A O 1
ATOM 585 N N . ASP A 1 77 ? -1.417 -10.800 24.058 1.00 91.69 77 ASP A N 1
ATOM 586 C CA . ASP A 1 77 ? -1.885 -11.778 25.039 1.00 91.69 77 ASP A CA 1
ATOM 587 C C . ASP A 1 77 ? -1.237 -11.489 26.398 1.00 91.69 77 ASP A C 1
ATOM 589 O O . ASP A 1 77 ? -0.030 -11.267 26.485 1.00 91.69 77 ASP A O 1
ATOM 593 N N . TYR A 1 78 ? -2.053 -11.472 27.448 1.00 93.62 78 TYR A N 1
ATOM 594 C CA . TYR A 1 78 ? -1.631 -11.222 28.829 1.00 93.62 78 TYR A CA 1
ATOM 595 C C . TYR A 1 78 ? -1.661 -12.487 29.693 1.00 93.62 78 TYR A C 1
ATOM 597 O O . TYR A 1 78 ? -1.441 -12.4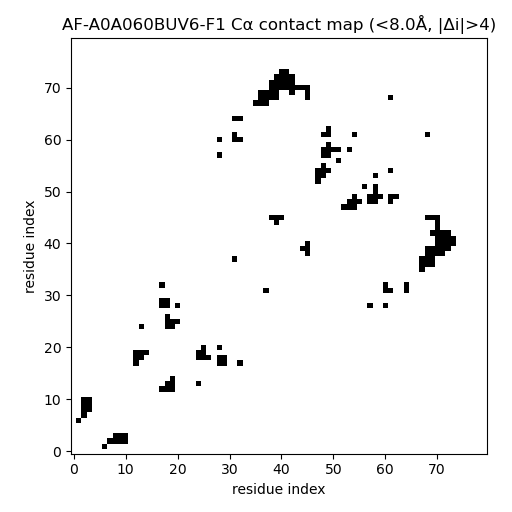10 30.903 1.00 93.62 78 TYR A O 1
ATOM 605 N N . ARG A 1 79 ? -1.988 -13.646 29.112 1.00 85.94 79 ARG A N 1
ATOM 606 C CA . ARG A 1 79 ? -1.989 -14.923 29.826 1.00 85.94 79 ARG A CA 1
ATOM 607 C C . ARG A 1 79 ? -0.578 -15.513 29.798 1.00 85.94 79 ARG A C 1
ATOM 609 O O . ARG A 1 79 ? -0.003 -15.673 28.726 1.00 85.94 79 ARG A O 1
ATOM 616 N N . ASN A 1 80 ? -0.051 -15.807 30.987 1.00 67.88 80 ASN A N 1
ATOM 617 C CA . ASN A 1 80 ? 1.168 -16.596 31.186 1.00 67.88 80 ASN A CA 1
ATOM 618 C C . ASN A 1 80 ? 0.844 -18.089 31.168 1.00 67.88 80 ASN A C 1
ATOM 620 O O . ASN A 1 80 ? -0.191 -18.453 31.775 1.00 67.88 80 ASN A O 1
#

Mean predicted aligned error: 4.22 Å

Sequence (80 aa):
NVLPDLFGMDTNRYDDGTVRFNGAVNFMKAGILYADRINTVSPSYAHEIQTPAFGCGLDNILRMERGKLSGILNGIDYRN

InterPro domains:
  IPR013534 Starch synthase, catalytic domain [PF08323] (5-63)

Foldseek 3Di:
DCCCVPPVDDCVCCVVPQQDDPNDGHVVSNCLVPDQAAEAQAQVLLVVLLDPVNVVVCNVSSVVSVVRYGYDHDDDDPDD

Secondary structure (DSSP, 8-state):
-HHHHHH---THHHHTSSSEETTEE-HHHHHHHH-S-EEES-HHHHHHTTSTTTSTT-HHHHHHTGGGEEE-PPP-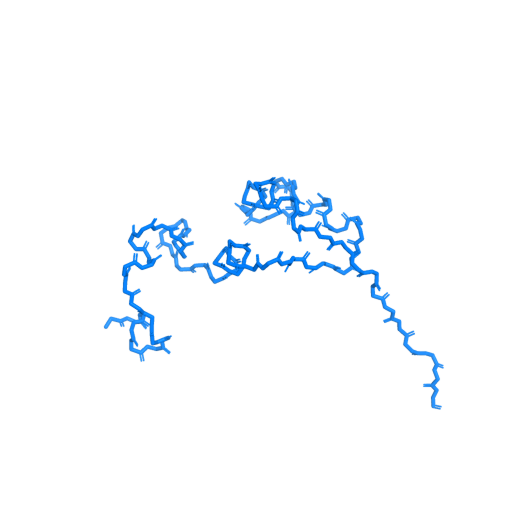----

pLDDT: mean 92.98, std 6.21, range [67.88, 98.44]

Radius of gyration: 15.58 Å; Cα contacts (8 Å, |Δi|>4): 93; chains: 1; bounding box: 30×29×50 Å

Nearest PDB structures (foldseek):
  3cx4-assembly1_A  TM=9.097E-01  e=2.378E-05  Escherichia coli
  2r4t-assembly1_A  TM=9.108E-01  e=8.291E-05  unclassified
  3d1j-assembly1_A  TM=9.358E-01  e=1.709E-04  Escherichia coli
  1rzv-assembly2_B  TM=9.695E-01  e=5.957E-04  Agrobacterium tumefaciens
  6gne-assembly1_A  TM=8.729E-01  e=5.223E-04  Arabidopsis thaliana